Protein AF-A0A699ZHE5-F1 (afdb_monomer_lite)

InterPro domains:
  IPR036291 NAD(P)-binding domain superfamily [SSF51735] (18-129)
  IPR050425 NAD(P)-dependent dehydratase-like [PTHR10366] (6-128)

Structure (mmCIF, N/CA/C/O backbone):
data_AF-A0A699ZHE5-F1
#
_entry.id   AF-A0A699ZHE5-F1
#
loop_
_atom_site.group_PDB
_atom_site.id
_atom_site.type_symbol
_atom_site.label_atom_id
_atom_site.label_alt_id
_atom_site.label_comp_id
_atom_site.label_asym_id
_atom_site.label_entity_id
_atom_site.label_seq_id
_atom_site.pdbx_PDB_ins_code
_atom_site.Cartn_x
_atom_site.Cartn_y
_atom_site.Cartn_z
_atom_site.occupancy
_atom_site.B_iso_or_equiv
_atom_site.auth_seq_id
_atom_site.auth_comp_id
_atom_site.auth_asym_id
_atom_site.auth_atom_id
_atom_site.pdbx_PDB_model_num
ATOM 1 N N . MET A 1 1 ? 11.593 -12.501 20.282 1.00 39.97 1 MET A N 1
ATOM 2 C CA . MET A 1 1 ? 11.289 -11.068 20.131 1.00 39.97 1 MET A CA 1
ATOM 3 C C . MET A 1 1 ? 10.485 -11.019 18.861 1.00 39.97 1 MET A C 1
ATOM 5 O O . MET A 1 1 ? 11.054 -11.280 17.810 1.00 39.97 1 MET A O 1
ATOM 9 N N . ASP A 1 2 ? 9.167 -10.951 19.007 1.00 45.78 2 ASP A N 1
ATOM 10 C CA . ASP A 1 2 ? 8.223 -11.074 17.900 1.00 45.78 2 ASP A CA 1
ATOM 11 C C . ASP A 1 2 ? 8.358 -9.824 17.029 1.00 45.78 2 ASP A C 1
ATOM 13 O O . ASP A 1 2 ? 7.805 -8.773 17.340 1.00 45.78 2 ASP A O 1
ATOM 17 N N . ASP A 1 3 ? 9.216 -9.920 16.016 1.00 59.53 3 ASP A N 1
ATOM 18 C CA . ASP A 1 3 ? 9.407 -8.888 15.006 1.00 59.53 3 ASP A CA 1
ATOM 19 C C . ASP A 1 3 ? 8.138 -8.859 14.152 1.00 59.53 3 ASP A C 1
ATOM 21 O O . ASP A 1 3 ? 7.887 -9.777 13.368 1.00 59.53 3 ASP A O 1
ATOM 25 N N . GLN A 1 4 ? 7.269 -7.882 14.417 1.00 66.69 4 GLN A N 1
ATOM 26 C CA . GLN A 1 4 ? 6.031 -7.681 13.678 1.00 66.69 4 GLN A CA 1
ATOM 27 C C . GLN A 1 4 ? 6.286 -6.578 12.642 1.00 66.69 4 GLN A C 1
ATOM 29 O O . GLN A 1 4 ? 6.116 -5.401 12.969 1.00 66.69 4 GLN A O 1
ATOM 34 N N . PRO A 1 5 ? 6.691 -6.925 11.406 1.00 76.75 5 PRO A N 1
ATOM 35 C CA . PRO A 1 5 ? 7.115 -5.950 10.400 1.00 76.75 5 PRO A CA 1
ATOM 36 C C . PRO A 1 5 ? 6.000 -4.969 10.003 1.00 76.75 5 PRO A C 1
ATOM 38 O O . PRO A 1 5 ? 6.258 -3.895 9.471 1.00 76.75 5 PRO A O 1
ATOM 41 N N . GLU A 1 6 ? 4.736 -5.291 10.283 1.00 83.62 6 GLU A N 1
ATOM 42 C CA . GLU A 1 6 ? 3.591 -4.395 10.107 1.00 83.62 6 GLU A CA 1
ATOM 43 C C . GLU A 1 6 ? 3.618 -3.176 11.050 1.00 83.62 6 GLU A C 1
ATOM 45 O O . GLU A 1 6 ? 2.921 -2.183 10.802 1.00 83.62 6 GLU A O 1
ATOM 50 N N . ALA A 1 7 ? 4.397 -3.232 12.135 1.00 86.75 7 ALA A N 1
ATOM 51 C CA . ALA A 1 7 ? 4.594 -2.118 13.057 1.00 86.75 7 ALA A CA 1
ATOM 52 C C . ALA A 1 7 ? 5.598 -1.078 12.528 1.00 86.75 7 ALA A C 1
ATOM 54 O O . ALA A 1 7 ? 5.562 0.073 12.970 1.00 86.75 7 ALA A O 1
ATOM 55 N N . ASP A 1 8 ? 6.439 -1.445 11.557 1.00 90.25 8 ASP A N 1
ATOM 56 C CA . ASP A 1 8 ? 7.505 -0.581 11.059 1.00 90.25 8 ASP A CA 1
ATOM 5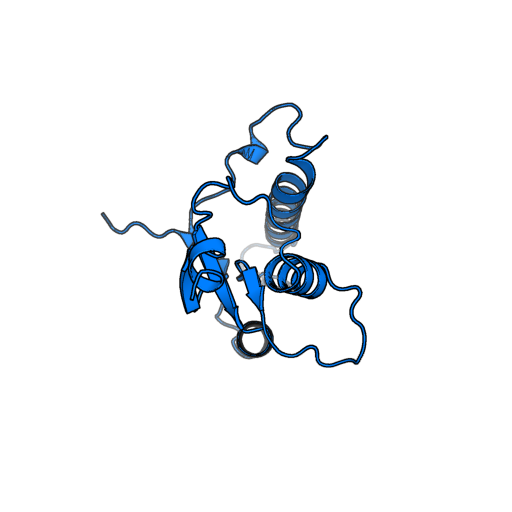7 C C . ASP A 1 8 ? 6.964 0.556 10.188 1.00 90.25 8 ASP A C 1
ATOM 59 O O . ASP A 1 8 ? 6.153 0.371 9.270 1.00 90.25 8 ASP A O 1
ATOM 63 N N . TRP A 1 9 ? 7.436 1.770 10.463 1.00 90.38 9 TRP A N 1
ATOM 64 C CA . TRP A 1 9 ? 7.129 2.960 9.676 1.00 90.38 9 TRP A CA 1
ATOM 65 C C . TRP A 1 9 ? 8.321 3.384 8.833 1.00 90.38 9 TRP A C 1
ATOM 67 O O . TRP A 1 9 ? 9.480 3.158 9.177 1.00 90.38 9 TRP A O 1
ATOM 77 N N . ASN A 1 10 ? 8.026 4.014 7.698 1.00 88.38 10 ASN A N 1
ATOM 78 C CA . ASN A 1 10 ? 9.065 4.470 6.794 1.00 88.38 10 ASN A CA 1
ATOM 79 C C . ASN A 1 10 ? 9.865 5.612 7.441 1.00 88.38 10 ASN A C 1
ATOM 81 O O . ASN A 1 10 ? 9.340 6.708 7.625 1.00 88.38 10 ASN A O 1
ATOM 85 N N . VAL A 1 11 ? 11.150 5.365 7.709 1.00 89.50 11 VAL A N 1
ATOM 86 C CA . VAL A 1 11 ? 12.089 6.328 8.315 1.00 89.50 11 VAL A CA 1
ATOM 87 C C . VAL A 1 11 ? 12.229 7.632 7.526 1.00 89.50 11 VAL A C 1
ATOM 89 O O . VAL A 1 11 ? 12.699 8.631 8.060 1.00 89.50 11 VAL A O 1
ATOM 92 N N . LEU A 1 12 ? 11.816 7.647 6.252 1.00 87.38 12 LEU A N 1
ATOM 93 C CA . LEU A 1 12 ? 11.792 8.857 5.432 1.00 87.38 12 LEU A CA 1
ATOM 94 C C . LEU A 1 12 ? 10.858 9.938 5.979 1.00 87.38 12 LEU A C 1
ATOM 96 O O . LEU A 1 12 ? 11.057 11.102 5.645 1.00 87.38 12 LEU A O 1
ATOM 100 N N . LEU A 1 13 ? 9.869 9.585 6.806 1.00 86.62 13 LEU A N 1
ATOM 101 C CA . LEU A 1 13 ? 8.988 10.565 7.448 1.00 86.62 13 LEU A CA 1
ATOM 102 C C . LEU A 1 13 ? 9.767 11.585 8.293 1.00 86.62 13 LEU A C 1
ATOM 104 O O . LEU A 1 13 ? 9.384 12.752 8.329 1.00 86.62 13 LEU A O 1
ATOM 108 N N . ASP A 1 14 ? 10.890 11.164 8.878 1.00 88.81 14 ASP A N 1
ATOM 109 C CA . ASP A 1 14 ? 11.748 12.002 9.720 1.00 88.81 14 ASP A CA 1
ATOM 110 C C . ASP A 1 14 ? 12.888 12.678 8.935 1.00 88.81 14 ASP A C 1
ATOM 112 O O . ASP A 1 14 ? 13.663 13.456 9.493 1.00 88.81 14 ASP A O 1
A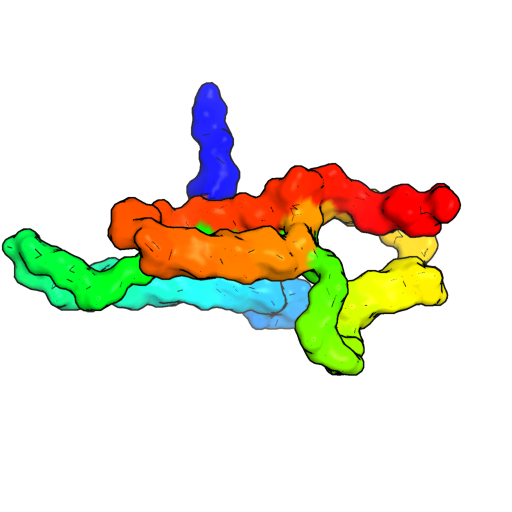TOM 116 N N . GLN A 1 15 ? 13.026 12.383 7.636 1.00 86.25 15 GLN 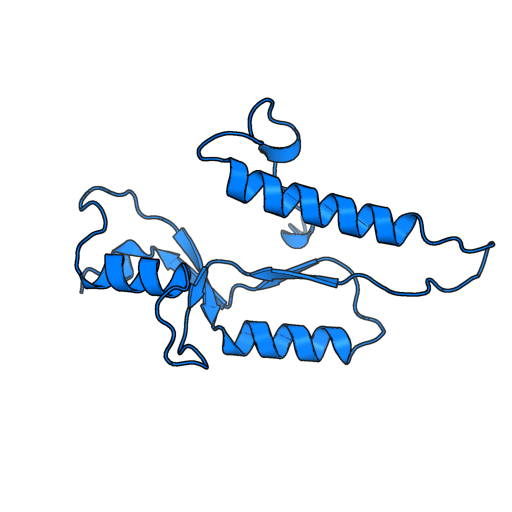A N 1
ATOM 117 C CA . GLN A 1 15 ? 14.144 12.855 6.820 1.00 86.25 15 GLN A CA 1
ATOM 118 C C . GLN A 1 15 ? 13.813 14.186 6.123 1.00 86.25 15 GLN A C 1
ATOM 120 O O . GLN A 1 15 ? 12.925 14.235 5.261 1.00 86.25 15 GLN A O 1
ATOM 125 N N . PRO A 1 16 ? 14.544 15.278 6.416 1.00 83.31 16 PRO A N 1
ATOM 126 C CA . PRO A 1 16 ? 14.328 16.554 5.748 1.00 83.31 16 PRO A CA 1
ATOM 127 C C . PRO A 1 16 ? 14.646 16.444 4.251 1.00 83.31 16 PRO A C 1
ATOM 129 O O . PRO A 1 16 ? 15.671 15.896 3.853 1.00 83.31 16 PRO A O 1
ATOM 132 N N . GLY A 1 17 ? 13.752 16.970 3.412 1.00 85.44 17 GLY A N 1
ATOM 133 C CA . GLY A 1 17 ? 13.885 16.924 1.951 1.00 85.44 17 GLY A CA 1
ATOM 134 C C . GLY A 1 17 ? 13.416 15.619 1.296 1.00 85.44 17 GLY A C 1
ATOM 135 O O . GLY A 1 17 ? 13.378 15.554 0.073 1.00 85.44 17 GLY A O 1
ATOM 136 N N . ALA A 1 18 ? 12.984 14.605 2.060 1.00 84.69 18 ALA A N 1
ATOM 137 C CA . ALA A 1 18 ? 12.464 13.354 1.492 1.00 84.69 18 ALA A CA 1
ATOM 138 C C . ALA A 1 18 ? 11.157 13.531 0.697 1.00 84.69 18 ALA A C 1
ATOM 140 O O . ALA A 1 18 ? 10.827 12.689 -0.138 1.00 84.69 18 ALA A O 1
ATOM 141 N N . ALA A 1 19 ? 10.434 14.630 0.930 1.00 82.69 19 ALA A N 1
ATOM 142 C CA . ALA A 1 19 ? 9.250 15.019 0.167 1.00 82.69 19 ALA A CA 1
ATOM 143 C C . ALA A 1 19 ? 9.568 15.465 -1.273 1.00 82.69 19 ALA A C 1
ATOM 145 O O . ALA A 1 19 ? 8.661 15.541 -2.102 1.00 82.69 19 ALA A O 1
ATOM 146 N N . GLU A 1 20 ? 10.836 15.742 -1.584 1.00 86.00 20 GLU A N 1
ATOM 147 C CA . GLU A 1 20 ? 11.289 16.222 -2.886 1.00 86.00 20 GLU A CA 1
ATOM 148 C C . GLU A 1 20 ? 12.267 15.225 -3.534 1.00 86.00 20 GLU A C 1
ATOM 150 O O . GLU A 1 20 ? 12.958 14.444 -2.877 1.00 86.00 20 GLU A O 1
ATOM 155 N N . GLY A 1 21 ? 12.322 15.222 -4.868 1.00 85.00 21 GLY A N 1
ATOM 156 C CA . GLY A 1 21 ? 13.278 14.407 -5.620 1.00 85.00 21 GLY A CA 1
ATOM 157 C C . GLY A 1 21 ? 12.973 12.895 -5.629 1.00 85.00 21 GLY A C 1
ATOM 158 O O . GLY A 1 21 ? 11.809 12.490 -5.628 1.00 85.00 21 GLY A O 1
ATOM 159 N N . PRO A 1 22 ? 13.999 12.024 -5.700 1.00 83.00 22 PRO A N 1
ATOM 160 C CA . PRO A 1 22 ? 13.825 10.597 -6.001 1.00 83.00 22 PRO A CA 1
ATOM 161 C C . PRO A 1 22 ? 13.148 9.790 -4.881 1.00 83.00 22 PRO A C 1
ATOM 163 O O . PRO A 1 22 ? 12.681 8.678 -5.125 1.00 83.00 22 PRO A O 1
ATOM 166 N N . LEU A 1 23 ? 13.081 10.333 -3.661 1.00 87.69 23 LEU A N 1
ATOM 167 C CA . LEU A 1 23 ? 12.454 9.689 -2.501 1.00 87.69 23 LEU A CA 1
ATOM 168 C C . LEU A 1 23 ? 10.992 10.114 -2.295 1.00 87.69 23 LEU A C 1
ATOM 170 O O . LEU A 1 23 ? 10.272 9.458 -1.538 1.00 87.69 23 LEU A O 1
ATOM 174 N N . ALA A 1 24 ? 10.535 11.141 -3.023 1.00 90.44 24 ALA A N 1
ATOM 175 C CA . ALA A 1 24 ? 9.219 11.755 -2.861 1.00 90.44 24 ALA A CA 1
ATOM 176 C C . ALA A 1 24 ? 8.071 10.746 -2.971 1.00 90.44 24 ALA A C 1
ATOM 178 O O . ALA A 1 24 ? 7.095 10.831 -2.229 1.00 90.44 24 ALA A O 1
ATOM 179 N N . TYR A 1 25 ? 8.197 9.748 -3.852 1.00 89.38 25 TYR A N 1
ATOM 180 C CA . TYR A 1 25 ? 7.197 8.689 -3.974 1.00 89.38 25 TYR A CA 1
ATOM 181 C C . TYR A 1 25 ? 7.023 7.924 -2.654 1.00 89.38 25 TYR A C 1
ATOM 183 O O . TYR A 1 25 ? 5.914 7.855 -2.124 1.00 89.38 25 TYR A O 1
ATOM 191 N N . TRP A 1 26 ? 8.113 7.399 -2.091 1.00 89.56 26 TRP A N 1
ATOM 192 C CA . TRP A 1 26 ? 8.091 6.608 -0.859 1.00 89.56 26 TRP A CA 1
ATOM 193 C C . TRP A 1 26 ? 7.626 7.433 0.341 1.00 89.56 26 TRP A C 1
ATOM 195 O O . TRP A 1 26 ? 6.806 6.958 1.127 1.00 89.56 26 TRP A O 1
ATOM 205 N N . TYR A 1 27 ? 8.094 8.682 0.432 1.00 91.88 27 TYR A N 1
ATOM 206 C CA . TYR A 1 27 ? 7.645 9.633 1.444 1.00 91.88 27 TYR A CA 1
ATOM 207 C C . TYR A 1 27 ? 6.139 9.891 1.335 1.00 91.88 27 TYR A C 1
ATOM 209 O O . TYR A 1 27 ? 5.417 9.751 2.318 1.00 91.88 27 TYR A O 1
ATOM 217 N N . SER A 1 28 ? 5.641 10.193 0.129 1.00 92.88 28 SER A N 1
ATOM 218 C CA . SER A 1 28 ? 4.226 10.517 -0.090 1.00 92.88 28 SER A CA 1
ATOM 219 C C . SER A 1 28 ? 3.290 9.385 0.334 1.00 92.88 28 SER A C 1
ATOM 221 O O . SER A 1 28 ? 2.226 9.645 0.892 1.00 92.88 28 SER A O 1
ATOM 223 N N . LYS A 1 29 ? 3.689 8.123 0.117 1.00 93.81 29 LYS A N 1
ATOM 224 C CA . LYS A 1 29 ? 2.903 6.951 0.520 1.00 93.81 29 LYS A CA 1
ATOM 225 C C . LYS A 1 29 ? 2.847 6.799 2.037 1.00 93.81 29 LYS A C 1
ATOM 227 O O . LYS A 1 29 ? 1.762 6.576 2.566 1.00 93.81 29 LYS A O 1
ATOM 232 N N . ALA A 1 30 ? 3.976 6.977 2.721 1.00 93.75 30 ALA A N 1
ATOM 233 C CA . ALA A 1 30 ? 4.027 6.924 4.179 1.00 93.75 30 ALA A CA 1
ATOM 234 C C . ALA A 1 30 ? 3.242 8.081 4.822 1.00 93.75 30 ALA A C 1
ATOM 236 O O . ALA A 1 30 ? 2.448 7.863 5.735 1.00 93.75 30 ALA A O 1
ATOM 237 N N . ALA A 1 31 ? 3.397 9.300 4.298 1.00 94.00 31 ALA A N 1
ATOM 238 C CA . ALA A 1 31 ? 2.715 10.485 4.811 1.00 94.00 31 ALA A CA 1
ATOM 239 C C . ALA A 1 31 ? 1.190 10.399 4.618 1.00 94.00 31 ALA A C 1
ATOM 241 O O . ALA A 1 31 ? 0.426 10.749 5.518 1.00 94.00 31 ALA A O 1
ATOM 242 N N . ALA A 1 32 ? 0.732 9.884 3.471 1.00 94.56 32 ALA A N 1
ATOM 243 C CA . ALA A 1 32 ? -0.690 9.662 3.217 1.00 94.56 32 ALA A CA 1
ATOM 244 C C . ALA A 1 32 ? -1.301 8.629 4.181 1.00 94.56 32 ALA A C 1
ATOM 246 O O . ALA A 1 32 ? -2.425 8.820 4.645 1.00 94.56 32 ALA A O 1
ATOM 247 N N . GLU A 1 33 ? -0.566 7.561 4.507 1.00 94.75 33 GLU A N 1
ATOM 248 C CA . GLU A 1 33 ? -1.004 6.571 5.495 1.00 94.75 33 GLU A CA 1
ATOM 249 C C . GLU A 1 33 ? -1.125 7.194 6.894 1.00 94.75 33 GLU A C 1
ATOM 251 O O . GLU A 1 33 ? -2.160 7.047 7.545 1.00 94.75 33 GLU A O 1
ATOM 256 N N . GLN A 1 34 ? -0.115 7.949 7.334 1.00 93.19 34 GLN A N 1
ATOM 257 C CA . GLN A 1 34 ? -0.136 8.634 8.629 1.00 93.19 34 GLN A CA 1
ATOM 258 C C . GLN A 1 34 ? -1.315 9.614 8.735 1.00 93.19 34 GLN A C 1
ATOM 260 O O . GLN A 1 34 ? -2.016 9.638 9.747 1.00 93.19 34 GLN A O 1
ATOM 265 N N . ALA A 1 35 ? -1.585 10.372 7.668 1.00 94.00 35 ALA A N 1
ATOM 266 C CA . ALA A 1 35 ? -2.726 11.281 7.607 1.00 94.00 35 ALA A CA 1
ATOM 267 C C . ALA A 1 35 ? -4.075 10.541 7.686 1.00 94.00 35 ALA A C 1
ATOM 269 O O . ALA A 1 35 ? -5.004 11.023 8.335 1.00 94.00 35 ALA A O 1
ATOM 270 N N . ALA A 1 36 ? -4.195 9.363 7.064 1.00 92.50 36 ALA A N 1
ATOM 271 C CA . ALA A 1 36 ? -5.401 8.541 7.150 1.00 92.50 36 ALA A CA 1
ATOM 272 C C . ALA A 1 36 ? -5.627 7.996 8.571 1.00 92.50 36 ALA A C 1
ATOM 274 O O . ALA A 1 36 ? -6.756 8.036 9.065 1.00 92.50 36 ALA A O 1
ATOM 275 N N . VAL A 1 37 ? -4.563 7.538 9.243 1.00 91.19 37 VAL A N 1
ATOM 276 C CA . VAL A 1 37 ? -4.612 7.080 10.645 1.00 91.19 37 VAL A CA 1
ATOM 277 C C . VAL A 1 37 ? -5.039 8.221 11.569 1.00 91.19 37 VAL A C 1
ATOM 279 O O . VAL A 1 37 ? -5.923 8.051 12.407 1.00 91.19 37 VAL A O 1
ATOM 282 N N . GLU A 1 38 ? -4.476 9.414 11.378 1.00 91.75 38 GLU A N 1
ATOM 283 C CA . GLU A 1 38 ? -4.841 10.593 12.164 1.00 91.75 38 GLU A CA 1
ATOM 284 C C . GLU A 1 38 ? -6.294 11.036 11.907 1.00 91.75 38 GLU A C 1
ATOM 286 O O . GLU A 1 38 ? -7.016 11.438 12.823 1.00 91.75 38 GLU A O 1
ATOM 291 N N . ALA A 1 39 ? -6.763 10.934 10.661 1.00 90.69 39 ALA A N 1
ATOM 292 C CA . ALA A 1 39 ? -8.159 11.187 10.328 1.00 90.69 39 ALA A CA 1
ATOM 293 C C . ALA A 1 39 ? -9.101 10.178 11.005 1.00 90.69 39 ALA A C 1
ATOM 295 O O . ALA A 1 39 ? -10.198 10.560 11.416 1.00 90.69 39 ALA A O 1
ATOM 296 N N . GLU A 1 40 ? -8.680 8.916 11.160 1.00 89.12 40 GLU A N 1
ATOM 297 C CA . GLU A 1 40 ? -9.461 7.905 11.874 1.00 89.12 40 GLU A CA 1
ATOM 298 C C . GLU A 1 40 ? -9.552 8.247 13.366 1.00 89.12 40 GLU A C 1
ATOM 300 O O . GLU A 1 40 ? -10.645 8.190 13.932 1.00 89.12 40 GLU A O 1
ATOM 305 N N . SER A 1 41 ? -8.435 8.648 13.987 1.00 87.00 41 SER A N 1
ATOM 306 C CA . SER A 1 41 ? -8.367 8.965 15.421 1.00 87.00 41 SER A CA 1
ATOM 307 C C . SER A 1 41 ? -9.101 10.249 15.801 1.00 87.00 41 SER A C 1
ATOM 309 O O . SER A 1 41 ? -9.564 10.382 16.929 1.00 87.00 41 SER A O 1
ATOM 311 N N . ARG A 1 42 ? -9.217 11.201 14.868 1.00 87.88 42 ARG A N 1
ATOM 312 C CA . ARG A 1 42 ? -9.973 12.454 15.045 1.00 87.88 42 ARG A CA 1
ATOM 313 C C . ARG A 1 42 ? -11.485 12.284 14.892 1.00 87.88 42 ARG A C 1
ATOM 315 O O . ARG A 1 42 ? -12.212 13.271 14.987 1.00 87.88 42 ARG A O 1
ATOM 322 N N . GLN A 1 43 ? -11.978 11.077 14.612 1.00 84.19 43 GLN A N 1
ATOM 323 C CA . GLN A 1 43 ? -13.416 10.846 14.562 1.00 84.19 43 GLN A CA 1
ATOM 324 C C . GLN A 1 43 ? -14.027 11.103 15.943 1.00 84.19 43 GLN A C 1
ATOM 326 O O . GLN A 1 43 ? -13.771 10.364 16.890 1.00 84.19 43 GLN A O 1
ATOM 331 N N . ASP A 1 44 ? -14.842 12.156 16.029 1.00 67.56 44 ASP A N 1
ATOM 332 C CA . ASP A 1 44 ? -15.549 12.549 17.244 1.00 67.56 44 ASP A CA 1
ATOM 333 C C . ASP A 1 44 ? -16.396 11.391 17.771 1.00 67.56 44 ASP A C 1
ATOM 335 O O . ASP A 1 44 ? -17.332 10.911 17.122 1.00 67.56 44 ASP A O 1
ATOM 339 N N . GLY A 1 45 ? -16.054 10.949 18.972 1.00 61.16 45 GLY A N 1
ATOM 340 C CA . GLY A 1 45 ? -16.795 9.949 19.702 1.00 61.16 45 GLY A CA 1
ATOM 341 C C . GLY A 1 45 ? -16.770 10.312 21.170 1.00 61.16 45 GLY A C 1
ATOM 342 O O . GLY A 1 45 ? -15.744 10.170 21.830 1.00 61.16 45 GLY A O 1
ATOM 343 N N . SER A 1 46 ? -17.906 10.765 21.700 1.00 60.28 46 SER A N 1
ATOM 344 C CA . SER A 1 46 ? -18.121 10.785 23.147 1.00 60.28 46 SER A CA 1
ATOM 345 C C . SER A 1 46 ? -17.710 9.430 23.748 1.00 60.28 46 SER A C 1
ATOM 347 O O . SER A 1 46 ? -17.818 8.416 23.051 1.00 60.28 46 SER A O 1
ATOM 349 N N . PRO A 1 47 ? -17.256 9.367 25.012 1.00 57.41 47 PRO A N 1
ATOM 350 C CA . PRO A 1 47 ? -16.796 8.118 25.617 1.00 57.41 47 PRO A CA 1
ATOM 351 C C . PRO A 1 47 ? -17.804 6.977 25.388 1.00 57.41 47 PRO A C 1
ATOM 353 O O . PRO A 1 47 ? -18.942 7.052 25.844 1.00 57.41 47 PRO A O 1
ATOM 356 N N . GLY A 1 48 ? -17.405 5.947 24.630 1.00 64.06 48 GLY A N 1
ATOM 357 C CA . GLY A 1 48 ? -18.255 4.801 24.266 1.00 64.06 48 GLY A CA 1
ATOM 358 C C . GLY A 1 48 ? -18.893 4.830 22.865 1.00 64.06 48 GLY A C 1
ATOM 359 O O . GLY A 1 48 ? -19.505 3.838 22.465 1.00 64.06 48 GLY A O 1
ATOM 360 N N . ALA A 1 49 ? -18.740 5.904 22.088 1.00 66.56 49 ALA A N 1
ATOM 361 C CA . ALA A 1 49 ? -19.221 5.968 20.709 1.00 66.56 49 ALA A CA 1
ATOM 362 C C . ALA A 1 49 ? -18.335 5.144 19.753 1.00 66.56 49 ALA A C 1
ATOM 364 O O . ALA A 1 49 ? -17.108 5.129 19.857 1.00 66.56 49 ALA A O 1
ATOM 365 N N . A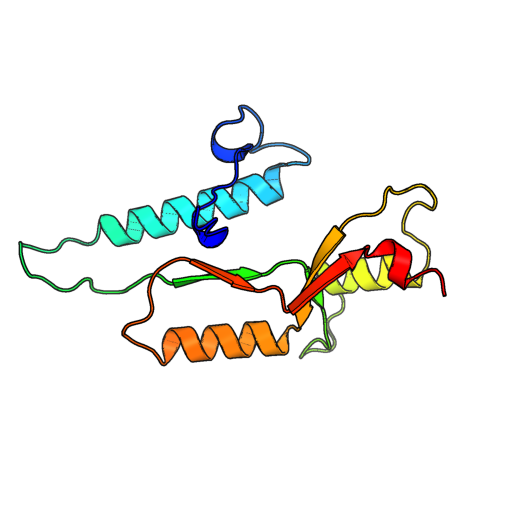RG A 1 50 ? -18.962 4.446 18.796 1.00 69.62 50 ARG A N 1
ATOM 366 C CA . ARG A 1 50 ? -18.247 3.726 17.728 1.00 69.62 50 ARG A CA 1
ATOM 367 C C . ARG A 1 50 ? -17.818 4.713 16.632 1.00 69.62 50 ARG A C 1
ATOM 369 O O . ARG A 1 50 ? -18.625 5.572 16.279 1.00 69.62 50 ARG A O 1
ATOM 376 N N . PRO A 1 51 ? -16.612 4.569 16.050 1.00 78.50 51 PRO A N 1
ATOM 377 C CA . PRO A 1 51 ? -16.185 5.422 14.945 1.00 78.50 51 PRO A CA 1
ATOM 378 C C . PRO A 1 51 ? -17.093 5.211 13.724 1.00 78.50 51 PRO A C 1
ATOM 380 O O . PRO A 1 51 ? -17.578 4.101 13.485 1.00 78.50 51 PRO A O 1
ATOM 383 N N . ARG A 1 52 ? -17.327 6.282 12.955 1.00 85.88 52 ARG A N 1
ATOM 384 C CA . ARG A 1 52 ? -18.178 6.278 11.749 1.00 85.88 52 ARG A CA 1
ATOM 385 C C . ARG A 1 52 ? -17.631 5.354 10.667 1.00 85.88 52 ARG A C 1
ATOM 387 O O . ARG A 1 52 ? -18.399 4.742 9.932 1.00 85.88 52 ARG A O 1
ATOM 394 N N . TRP A 1 53 ? -16.313 5.283 10.558 1.00 88.19 53 TRP A N 1
ATOM 395 C CA . TRP A 1 53 ? -15.594 4.401 9.653 1.00 88.19 53 TRP A CA 1
ATOM 396 C C . TRP A 1 53 ? -14.338 3.874 10.344 1.00 88.19 53 TRP A C 1
ATOM 398 O O . TRP A 1 53 ? -13.896 4.412 11.357 1.00 88.19 53 TRP A O 1
ATOM 408 N N . ARG A 1 54 ? -13.784 2.785 9.815 1.00 88.31 54 ARG A N 1
ATOM 409 C CA . ARG A 1 54 ? -12.534 2.196 10.298 1.00 88.31 54 ARG A CA 1
ATOM 410 C C . ARG A 1 54 ? -11.519 2.143 9.175 1.00 88.31 54 ARG A C 1
ATOM 412 O O . ARG A 1 54 ? -11.911 1.976 8.021 1.00 88.31 54 ARG A O 1
ATOM 419 N N . LEU A 1 55 ? -10.248 2.254 9.528 1.00 91.69 55 LEU A N 1
ATOM 420 C CA . LEU A 1 55 ? -9.142 2.162 8.593 1.00 91.69 55 LEU A CA 1
ATOM 421 C C . LEU A 1 55 ? -8.521 0.762 8.616 1.00 91.69 55 LEU A C 1
ATOM 423 O O . LEU A 1 55 ? -8.259 0.183 9.673 1.00 91.69 55 LEU A O 1
ATOM 427 N N . VAL A 1 56 ? -8.257 0.241 7.421 1.00 94.88 56 VAL A N 1
ATOM 428 C CA . VAL A 1 56 ? -7.376 -0.904 7.193 1.00 94.88 56 VAL A CA 1
ATOM 429 C C . VAL A 1 56 ? -6.382 -0.487 6.118 1.00 94.88 56 VAL A C 1
ATOM 431 O O . VAL A 1 56 ? -6.790 -0.143 5.007 1.00 94.88 56 VAL A O 1
ATOM 434 N N . SER A 1 57 ? -5.092 -0.516 6.442 1.00 94.81 57 SER A N 1
ATOM 435 C CA . SER A 1 57 ? -4.021 -0.249 5.483 1.00 94.81 57 SER A CA 1
ATOM 436 C C . SER A 1 57 ? -3.560 -1.556 4.854 1.00 94.81 57 SER A C 1
ATOM 438 O O . SER A 1 57 ? -3.103 -2.463 5.549 1.00 94.81 57 SER A O 1
ATOM 440 N N . LEU A 1 58 ? -3.643 -1.643 3.530 1.00 95.19 58 LEU A N 1
ATOM 441 C CA . LEU A 1 58 ? -3.050 -2.728 2.756 1.00 95.19 58 LEU A CA 1
ATOM 442 C C . LEU A 1 58 ? -1.803 -2.186 2.062 1.00 95.19 58 LEU A C 1
ATOM 444 O O . LEU A 1 58 ? -1.898 -1.255 1.262 1.00 95.19 58 LEU A O 1
ATOM 448 N N . LEU A 1 59 ? -0.643 -2.752 2.387 1.00 93.81 59 LEU A N 1
ATOM 449 C CA . LEU A 1 59 ? 0.665 -2.288 1.935 1.00 93.81 59 LEU A CA 1
ATOM 450 C C . LEU A 1 59 ? 1.278 -3.317 0.981 1.00 93.81 59 LEU A C 1
ATOM 452 O O . LEU A 1 59 ? 2.050 -4.181 1.407 1.00 93.81 59 LEU A O 1
ATOM 456 N N . PRO A 1 60 ? 0.915 -3.281 -0.309 1.00 92.56 60 PRO A N 1
ATOM 457 C CA . PRO A 1 60 ? 1.525 -4.161 -1.285 1.00 92.56 60 PRO A CA 1
ATOM 458 C C . PRO A 1 60 ? 2.971 -3.772 -1.579 1.00 92.56 60 PRO A C 1
ATOM 460 O O . PRO A 1 60 ? 3.321 -2.592 -1.626 1.00 92.56 60 PRO A O 1
ATOM 463 N N . GLY A 1 61 ? 3.792 -4.793 -1.833 1.00 87.94 61 GLY A N 1
ATOM 464 C CA . GLY A 1 61 ? 5.094 -4.628 -2.471 1.00 87.94 61 GLY A CA 1
ATOM 465 C C . GLY A 1 61 ? 4.965 -4.341 -3.975 1.00 87.94 61 GLY A C 1
ATOM 466 O O . GLY A 1 61 ? 4.116 -3.573 -4.426 1.00 87.94 61 GLY A O 1
ATOM 467 N N . SER A 1 62 ? 5.807 -4.976 -4.787 1.00 85.31 62 SER A N 1
ATOM 468 C CA . SER A 1 62 ? 5.702 -4.917 -6.244 1.00 85.31 62 SER A CA 1
ATOM 469 C C . SER A 1 62 ? 4.508 -5.748 -6.723 1.00 85.31 62 SER A C 1
ATOM 471 O O . SER A 1 62 ? 4.482 -6.971 -6.574 1.00 85.31 62 SER A O 1
ATOM 473 N N . VAL A 1 63 ? 3.506 -5.066 -7.285 1.00 88.25 63 VAL A N 1
ATOM 474 C CA . VAL A 1 63 ? 2.261 -5.681 -7.765 1.00 88.25 63 VAL A CA 1
ATOM 475 C C . VAL A 1 63 ? 2.407 -6.086 -9.222 1.00 88.25 63 VAL A C 1
ATOM 477 O O . VAL A 1 63 ? 2.499 -5.217 -10.094 1.00 88.25 63 VAL A O 1
ATOM 480 N N . TRP A 1 64 ? 2.424 -7.388 -9.490 1.00 86.94 64 TRP A N 1
ATOM 481 C CA . TRP A 1 64 ? 2.532 -7.962 -10.834 1.00 86.94 64 TRP A CA 1
ATOM 482 C C . TRP A 1 64 ? 1.279 -8.764 -11.182 1.00 86.94 64 TRP A C 1
ATOM 484 O O . TRP A 1 64 ? 0.485 -9.110 -10.316 1.00 86.94 64 TRP A O 1
ATOM 494 N N . GLY A 1 65 ? 1.091 -9.076 -12.460 1.00 85.00 65 GLY A N 1
ATOM 495 C CA . GLY A 1 65 ? -0.017 -9.910 -12.919 1.00 85.00 65 GLY A CA 1
ATOM 496 C C . GLY A 1 65 ? -0.750 -9.311 -14.115 1.00 85.00 65 GLY A C 1
ATOM 497 O O . GLY A 1 65 ? -0.400 -8.223 -14.583 1.00 85.00 65 GLY A O 1
ATOM 498 N N . PRO A 1 66 ? -1.745 -10.035 -14.648 1.00 86.12 66 PRO A N 1
ATOM 499 C CA . PRO A 1 66 ? -2.458 -9.610 -15.840 1.00 86.12 66 PRO A CA 1
ATOM 500 C C . PRO A 1 66 ? -3.284 -8.350 -15.541 1.00 86.12 66 PRO A C 1
ATOM 502 O O . PRO A 1 66 ? -4.086 -8.357 -14.601 1.00 86.12 66 PRO A O 1
ATOM 505 N N . PRO A 1 67 ? -3.131 -7.268 -16.323 1.00 83.50 67 PRO A N 1
ATOM 506 C CA . PRO A 1 67 ? -3.992 -6.110 -16.170 1.00 83.50 67 PRO A CA 1
ATOM 507 C C . PRO A 1 67 ? -5.426 -6.482 -16.561 1.00 83.50 67 PRO A C 1
ATOM 509 O O . PRO A 1 67 ? -5.659 -7.230 -17.509 1.00 83.50 67 PRO A O 1
ATOM 512 N N . LEU A 1 68 ? -6.406 -5.925 -15.847 1.00 83.62 68 LEU A N 1
ATOM 513 C CA . LEU A 1 68 ? -7.824 -6.129 -16.167 1.00 83.62 68 LEU A CA 1
ATOM 514 C C . LEU A 1 68 ? -8.229 -5.441 -17.484 1.00 83.62 68 LEU A C 1
ATOM 516 O O . LEU A 1 68 ? -9.197 -5.834 -18.127 1.00 83.62 68 LEU A O 1
ATOM 520 N N . SER A 1 69 ? -7.496 -4.398 -17.879 1.00 81.62 69 SER A N 1
ATOM 521 C CA . SER A 1 69 ? -7.742 -3.623 -19.096 1.00 81.62 69 SER A CA 1
ATOM 522 C C . SER A 1 69 ? -6.567 -3.742 -20.065 1.00 81.62 69 SER A C 1
ATOM 524 O O . SER A 1 69 ? -5.451 -4.035 -19.649 1.00 81.62 69 SER A O 1
ATOM 526 N N . ALA A 1 70 ? -6.786 -3.421 -21.342 1.00 77.38 70 ALA A N 1
ATOM 527 C CA . ALA A 1 70 ? -5.723 -3.369 -22.352 1.00 77.38 70 ALA A CA 1
ATOM 528 C C . ALA A 1 70 ? -4.756 -2.176 -22.181 1.00 77.38 70 ALA A C 1
ATOM 530 O O . ALA A 1 70 ? -3.897 -1.941 -23.030 1.00 77.38 70 ALA A O 1
ATOM 531 N N . ARG A 1 71 ? -4.905 -1.385 -21.111 1.00 75.94 71 ARG A N 1
ATOM 532 C CA . ARG A 1 71 ? -4.016 -0.263 -20.819 1.00 75.94 71 ARG A CA 1
ATOM 533 C C . ARG A 1 71 ? -2.643 -0.772 -20.388 1.00 75.94 71 ARG A C 1
ATOM 535 O O . ARG A 1 71 ? -2.532 -1.572 -19.463 1.00 75.94 71 ARG A O 1
ATOM 542 N N . ALA A 1 72 ? -1.607 -0.248 -21.032 1.00 68.44 72 ALA A N 1
ATOM 543 C CA . ALA A 1 72 ? -0.209 -0.567 -20.744 1.00 68.44 72 ALA A CA 1
ATOM 544 C C . ALA A 1 72 ? 0.541 0.582 -20.043 1.00 68.44 72 ALA A C 1
ATOM 546 O O . ALA A 1 72 ? 1.749 0.502 -19.846 1.00 68.44 72 ALA A O 1
ATOM 547 N N . ASP A 1 73 ? -0.155 1.658 -19.666 1.00 74.94 73 ASP A N 1
ATOM 548 C CA . ASP A 1 73 ? 0.444 2.851 -19.062 1.00 74.94 73 ASP A CA 1
ATOM 549 C C . ASP A 1 73 ? 0.661 2.739 -17.544 1.00 74.94 73 ASP A C 1
ATOM 551 O O . ASP A 1 73 ? 1.219 3.653 -16.940 1.00 74.94 73 ASP A O 1
ATOM 555 N N . GLY A 1 74 ? 0.291 1.614 -16.925 1.00 76.75 74 GLY A N 1
ATOM 556 C CA . GLY A 1 74 ? 0.557 1.352 -15.511 1.00 76.75 74 GLY A CA 1
ATOM 557 C C . GLY A 1 74 ? 2.050 1.178 -15.218 1.00 76.75 74 GLY A C 1
ATOM 558 O O . GLY A 1 74 ? 2.742 0.447 -15.922 1.00 76.75 74 GLY A O 1
ATOM 559 N N . GLU A 1 75 ? 2.535 1.795 -14.140 1.00 80.31 75 GLU A N 1
ATOM 560 C CA . GLU A 1 75 ? 3.955 1.764 -13.761 1.00 80.31 75 GLU A CA 1
ATOM 561 C C . GLU A 1 75 ? 4.493 0.331 -13.610 1.00 80.31 75 GLU A C 1
ATOM 563 O O . GLU A 1 75 ? 5.534 0.012 -14.175 1.00 80.31 75 GLU A O 1
ATOM 568 N N . SER A 1 76 ? 3.755 -0.578 -12.959 1.00 76.06 76 SER A N 1
ATOM 569 C CA . SER A 1 76 ? 4.160 -1.991 -12.857 1.00 76.06 76 SER A CA 1
ATOM 570 C C . SER A 1 76 ? 4.287 -2.681 -14.222 1.00 76.06 76 SER A C 1
ATOM 572 O O . SER A 1 76 ? 5.179 -3.505 -14.419 1.00 76.06 76 SER A O 1
ATOM 574 N N . VAL A 1 77 ? 3.420 -2.335 -15.183 1.00 79.62 77 VAL A N 1
ATOM 575 C CA . VAL A 1 77 ? 3.485 -2.869 -16.554 1.00 79.62 77 VAL A CA 1
ATOM 576 C C . VAL A 1 77 ? 4.709 -2.302 -17.266 1.00 79.62 77 VAL A C 1
ATOM 578 O O . VAL A 1 77 ? 5.464 -3.058 -17.871 1.00 79.62 77 VAL A O 1
ATOM 581 N N . GLN A 1 78 ? 4.970 -0.999 -17.142 1.00 80.31 78 GLN A N 1
ATOM 582 C CA . GLN A 1 78 ? 6.170 -0.379 -17.704 1.00 80.31 78 GLN A CA 1
ATOM 583 C C . GLN A 1 78 ? 7.455 -0.960 -17.104 1.00 80.31 78 GLN A C 1
ATOM 585 O O . GLN A 1 78 ? 8.403 -1.223 -17.841 1.00 80.31 78 GLN A O 1
ATOM 590 N N . GLN A 1 79 ? 7.490 -1.205 -15.794 1.00 77.50 79 GLN A N 1
ATOM 591 C CA . GLN A 1 79 ? 8.619 -1.845 -15.116 1.00 77.50 79 GLN A CA 1
ATOM 592 C C . GLN A 1 79 ? 8.859 -3.261 -15.646 1.00 77.50 79 GLN A C 1
ATOM 594 O O . GLN A 1 79 ? 9.993 -3.603 -15.981 1.00 77.50 79 GLN A O 1
ATOM 599 N N . MET A 1 80 ? 7.798 -4.054 -15.810 1.00 77.94 80 MET A N 1
ATOM 600 C CA . MET A 1 80 ? 7.885 -5.387 -16.405 1.00 77.94 80 MET A CA 1
ATOM 601 C C . MET A 1 80 ? 8.375 -5.334 -17.861 1.00 77.94 80 MET A C 1
ATOM 603 O O . MET A 1 80 ? 9.265 -6.092 -18.239 1.00 77.94 80 MET A O 1
ATOM 607 N N . MET A 1 81 ? 7.876 -4.392 -18.665 1.00 79.50 81 MET A N 1
ATOM 608 C CA . MET A 1 81 ? 8.325 -4.204 -20.049 1.00 79.50 81 MET A CA 1
ATOM 609 C C . MET A 1 81 ? 9.792 -3.773 -20.132 1.00 79.50 81 MET A C 1
ATOM 611 O O . MET A 1 81 ? 10.523 -4.260 -20.990 1.00 79.50 81 MET A O 1
ATOM 615 N N . ARG A 1 82 ? 10.257 -2.894 -19.234 1.00 76.69 82 ARG A N 1
ATOM 616 C CA . ARG A 1 82 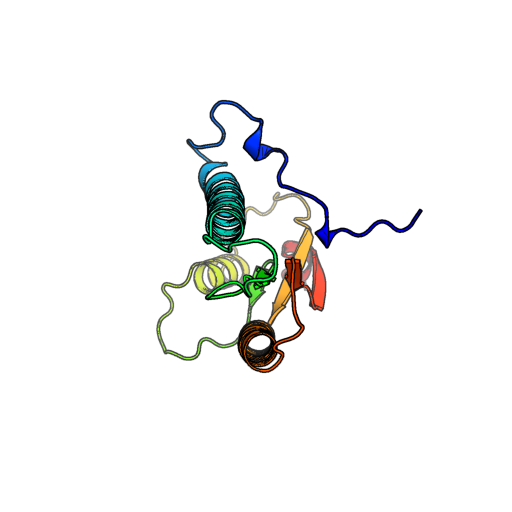? 11.675 -2.499 -19.152 1.00 76.69 82 ARG A CA 1
ATOM 617 C C . ARG A 1 82 ? 12.567 -3.674 -18.770 1.00 76.69 82 ARG A C 1
ATOM 619 O O . ARG A 1 82 ? 13.669 -3.774 -19.300 1.00 76.69 82 ARG A O 1
ATOM 626 N N . LEU A 1 83 ? 12.094 -4.560 -17.895 1.00 76.06 83 LEU A N 1
ATOM 627 C CA . LEU A 1 83 ? 12.806 -5.784 -17.538 1.00 76.06 83 LEU A CA 1
ATOM 628 C C . LEU A 1 83 ? 12.936 -6.724 -18.746 1.00 76.06 83 LEU A C 1
ATOM 630 O O . LEU A 1 83 ? 14.041 -7.149 -19.067 1.00 76.06 83 LEU A O 1
ATOM 634 N N . ILE A 1 84 ? 11.829 -6.994 -19.446 1.00 77.88 84 ILE A N 1
ATOM 635 C CA . ILE A 1 84 ? 11.789 -7.916 -20.596 1.00 77.88 84 ILE A CA 1
ATOM 636 C C . ILE A 1 84 ? 12.589 -7.373 -21.787 1.00 77.88 84 ILE A C 1
ATOM 638 O O . ILE A 1 84 ? 13.305 -8.122 -22.445 1.00 77.88 84 ILE A O 1
ATOM 642 N N . ASN A 1 85 ? 12.513 -6.067 -22.049 1.00 79.50 85 ASN A N 1
ATOM 643 C CA . ASN A 1 85 ? 13.197 -5.434 -23.179 1.00 79.50 85 ASN A CA 1
ATOM 644 C C . ASN A 1 85 ? 14.681 -5.124 -22.904 1.00 79.50 85 ASN A C 1
ATOM 646 O O . ASN A 1 85 ? 15.314 -4.442 -23.708 1.00 79.50 85 ASN A O 1
ATOM 650 N N . GLY A 1 86 ? 15.235 -5.555 -21.763 1.00 70.38 86 GLY A N 1
ATOM 651 C CA . GLY A 1 86 ? 16.630 -5.281 -21.398 1.00 70.38 86 GLY A CA 1
ATOM 652 C C . GLY A 1 86 ? 16.928 -3.802 -21.114 1.00 70.38 86 GLY A C 1
ATOM 653 O O . GLY A 1 86 ? 18.081 -3.388 -21.132 1.00 70.38 86 GLY A O 1
ATOM 654 N N . GLY A 1 87 ? 15.898 -2.993 -20.847 1.00 67.38 87 GLY A N 1
ATOM 655 C CA . GLY A 1 87 ? 16.023 -1.574 -20.497 1.00 67.38 87 GLY A CA 1
ATOM 656 C C . GLY A 1 87 ? 16.449 -1.329 -19.045 1.00 67.38 87 GLY A C 1
ATOM 657 O O . GLY A 1 87 ? 16.644 -0.180 -18.650 1.00 67.38 87 GLY A O 1
ATOM 658 N N . MET A 1 88 ? 16.577 -2.388 -18.241 1.00 65.50 88 MET A N 1
ATOM 659 C CA . MET A 1 88 ? 17.153 -2.309 -16.900 1.00 65.50 88 MET A CA 1
ATOM 660 C C . MET A 1 88 ? 18.688 -2.286 -16.988 1.00 65.50 88 MET A C 1
ATOM 662 O O . MET A 1 88 ? 19.259 -3.090 -17.726 1.00 65.50 88 MET A O 1
ATOM 666 N N . PRO A 1 89 ? 19.381 -1.407 -16.239 1.00 59.50 89 PRO A N 1
ATOM 667 C CA . PRO A 1 89 ? 20.836 -1.350 -16.271 1.00 59.50 89 PRO A CA 1
ATOM 668 C C . PRO A 1 89 ? 21.440 -2.711 -15.900 1.00 59.50 89 PRO A C 1
ATOM 670 O O . PRO A 1 89 ? 21.157 -3.244 -14.830 1.00 59.50 89 PRO A O 1
ATOM 673 N N . VAL A 1 90 ? 22.317 -3.238 -16.760 1.00 56.38 90 VAL A N 1
ATOM 674 C CA . VAL A 1 90 ? 22.986 -4.553 -16.625 1.00 56.38 90 VAL A CA 1
ATOM 675 C C . VAL A 1 90 ? 23.803 -4.684 -15.322 1.00 56.38 90 VAL A C 1
ATOM 677 O O . VAL A 1 90 ? 24.099 -5.789 -14.881 1.00 56.38 90 VAL A O 1
ATOM 680 N N . PHE A 1 91 ? 24.120 -3.561 -14.669 1.00 55.09 91 PHE A N 1
ATOM 681 C CA . PHE A 1 91 ? 24.870 -3.485 -13.407 1.00 55.09 91 PHE A CA 1
ATOM 682 C C . PHE A 1 91 ? 24.013 -3.112 -12.191 1.00 55.09 91 PHE A C 1
ATOM 684 O O . PHE A 1 91 ? 24.554 -2.748 -11.147 1.00 55.09 91 PHE A O 1
ATOM 691 N N . ALA A 1 92 ? 22.684 -3.142 -12.309 1.00 58.38 92 ALA A N 1
ATOM 692 C CA . ALA A 1 92 ? 21.836 -2.855 -11.165 1.00 58.38 92 ALA A CA 1
ATOM 693 C C . ALA A 1 92 ? 22.048 -3.934 -10.076 1.00 58.38 92 ALA A C 1
ATOM 695 O O . ALA A 1 92 ? 22.033 -5.130 -10.384 1.00 58.38 92 ALA A O 1
ATOM 696 N N . PRO A 1 93 ? 22.288 -3.536 -8.809 1.00 59.00 93 PRO A N 1
ATOM 697 C CA . PRO A 1 93 ? 22.466 -4.481 -7.710 1.00 59.00 93 PRO A CA 1
ATOM 698 C C . PRO A 1 93 ? 21.218 -5.364 -7.575 1.00 59.00 93 PRO A C 1
ATOM 700 O O . PRO A 1 93 ? 20.143 -4.950 -8.010 1.00 59.00 93 PRO A O 1
ATOM 703 N N . PRO A 1 94 ? 21.314 -6.566 -6.981 1.00 59.66 94 PRO A N 1
ATOM 704 C CA . PRO A 1 94 ? 20.164 -7.446 -6.800 1.00 59.66 94 PRO A CA 1
ATOM 705 C C . PRO A 1 94 ? 19.089 -6.752 -5.947 1.00 59.66 94 PRO A C 1
ATOM 707 O O . PRO A 1 94 ? 19.130 -6.766 -4.720 1.00 59.66 94 PRO A O 1
ATOM 710 N N . LEU A 1 95 ? 18.120 -6.121 -6.616 1.00 62.50 95 LEU A N 1
ATOM 711 C CA . LEU A 1 95 ? 16.996 -5.441 -5.985 1.00 62.50 95 LEU A CA 1
ATOM 712 C C . LEU A 1 95 ? 15.988 -6.498 -5.538 1.00 62.50 95 LEU A C 1
ATOM 714 O O . LEU A 1 95 ? 15.292 -7.097 -6.362 1.00 62.50 95 LEU A O 1
ATOM 718 N N . GLY A 1 96 ? 15.966 -6.760 -4.233 1.00 63.53 96 GLY A N 1
ATOM 719 C CA . GLY A 1 96 ? 14.953 -7.588 -3.595 1.00 63.53 96 GLY A CA 1
ATOM 720 C C . GLY A 1 96 ? 13.666 -6.792 -3.415 1.00 63.53 96 GLY A C 1
ATOM 721 O O . GLY A 1 96 ? 13.689 -5.719 -2.818 1.00 63.53 96 GLY A O 1
ATOM 722 N N . ALA A 1 97 ? 12.550 -7.315 -3.913 1.00 69.50 97 ALA A N 1
ATOM 723 C CA . ALA A 1 97 ? 11.226 -6.767 -3.649 1.00 69.50 97 ALA A CA 1
ATOM 724 C C . ALA A 1 97 ? 10.280 -7.881 -3.190 1.00 69.50 97 ALA A C 1
ATOM 726 O O . ALA A 1 97 ? 10.376 -9.024 -3.649 1.00 69.50 97 ALA A O 1
ATOM 727 N N . GLY A 1 98 ? 9.360 -7.538 -2.287 1.00 80.88 98 GLY A N 1
ATOM 728 C CA . GLY A 1 98 ? 8.186 -8.364 -2.031 1.00 80.88 98 GLY A CA 1
ATOM 729 C C . GLY A 1 98 ? 7.279 -8.320 -3.254 1.00 80.88 98 GLY A C 1
ATOM 730 O O . GLY A 1 98 ? 6.914 -7.237 -3.701 1.00 80.88 98 GLY A O 1
ATOM 731 N N . LEU A 1 99 ? 6.968 -9.473 -3.826 1.00 84.62 99 LEU A N 1
ATOM 732 C CA . LEU A 1 99 ? 6.128 -9.632 -5.001 1.00 84.62 99 LEU A CA 1
ATOM 733 C C . LEU A 1 99 ? 4.728 -10.058 -4.576 1.00 84.62 99 LEU A C 1
ATOM 735 O O . LEU A 1 99 ? 4.578 -10.977 -3.768 1.00 84.62 99 LEU A O 1
ATOM 739 N N . VAL A 1 100 ? 3.706 -9.445 -5.161 1.00 90.69 100 VAL A N 1
ATOM 740 C CA . VAL A 1 100 ? 2.307 -9.824 -4.950 1.00 90.69 100 VAL A CA 1
ATOM 741 C C . VAL A 1 100 ? 1.542 -9.796 -6.270 1.00 90.69 100 VAL A C 1
ATOM 743 O O . VAL A 1 100 ? 1.796 -8.944 -7.123 1.00 90.69 100 VAL A O 1
ATOM 746 N N . ASP A 1 101 ? 0.619 -10.739 -6.460 1.00 90.94 101 ASP A N 1
ATOM 747 C CA . ASP A 1 101 ? -0.254 -10.745 -7.632 1.00 90.94 101 ASP A CA 1
ATOM 748 C C . ASP A 1 101 ? -1.366 -9.693 -7.480 1.00 90.94 101 ASP A C 1
ATOM 750 O O . ASP A 1 101 ? -1.963 -9.543 -6.413 1.00 90.94 101 ASP A O 1
ATOM 754 N N . VAL A 1 102 ? -1.691 -8.975 -8.555 1.00 91.25 102 VAL A N 1
ATOM 755 C CA . VAL A 1 102 ? -2.769 -7.972 -8.581 1.00 91.25 102 VAL A CA 1
ATOM 756 C C . VAL A 1 102 ? -4.125 -8.546 -8.155 1.00 91.25 102 VAL A C 1
ATOM 758 O O . VAL A 1 102 ? -4.931 -7.842 -7.544 1.00 91.25 102 VAL A O 1
ATOM 761 N N . ARG A 1 103 ? -4.380 -9.829 -8.430 1.00 92.75 103 ARG A N 1
ATOM 762 C CA . ARG A 1 103 ? -5.611 -10.523 -8.031 1.00 92.75 103 ARG A CA 1
ATOM 763 C C . ARG A 1 103 ? -5.659 -10.755 -6.526 1.00 92.75 103 ARG A C 1
ATOM 765 O O . ARG A 1 103 ? -6.726 -10.597 -5.938 1.00 92.75 103 ARG A O 1
ATOM 772 N N . ASP A 1 104 ? -4.520 -11.049 -5.906 1.00 93.62 104 ASP A N 1
ATOM 773 C CA . ASP A 1 104 ? -4.426 -11.218 -4.454 1.00 93.62 104 ASP A CA 1
ATOM 774 C C . ASP A 1 104 ? -4.608 -9.876 -3.741 1.00 93.62 104 ASP A C 1
ATOM 776 O O . ASP A 1 104 ? -5.316 -9.802 -2.740 1.00 93.62 104 ASP A O 1
ATOM 780 N N . VAL A 1 105 ? -4.058 -8.790 -4.299 1.00 94.06 105 VAL A N 1
ATOM 781 C CA . VAL A 1 105 ? -4.316 -7.428 -3.801 1.00 94.06 105 VAL A CA 1
ATOM 782 C C . VAL A 1 105 ? -5.810 -7.101 -3.873 1.00 94.06 105 VAL A C 1
ATOM 784 O O . VAL A 1 105 ? -6.388 -6.630 -2.893 1.00 94.06 105 VAL A O 1
ATOM 787 N N . ALA A 1 106 ? -6.467 -7.392 -5.000 1.00 94.00 106 ALA A N 1
ATOM 788 C CA . ALA A 1 106 ? -7.905 -7.174 -5.146 1.00 94.00 106 ALA A CA 1
ATOM 789 C C . ALA A 1 106 ? -8.724 -8.011 -4.145 1.00 94.00 106 ALA A C 1
ATOM 791 O O . ALA A 1 106 ? -9.627 -7.484 -3.491 1.00 94.00 106 ALA A O 1
ATOM 792 N N . ALA A 1 107 ? -8.378 -9.289 -3.972 1.00 94.56 107 ALA A N 1
ATOM 793 C CA . ALA A 1 107 ? -9.016 -10.160 -2.992 1.00 94.56 107 ALA A CA 1
ATOM 794 C C . ALA A 1 107 ? -8.824 -9.642 -1.557 1.00 94.56 107 ALA A C 1
ATOM 796 O O . ALA A 1 107 ? -9.784 -9.618 -0.787 1.00 94.56 107 ALA A O 1
ATOM 797 N N . ALA A 1 108 ? -7.626 -9.159 -1.212 1.00 94.69 108 ALA A N 1
ATOM 798 C CA . ALA A 1 108 ? -7.336 -8.569 0.092 1.00 94.69 108 ALA A CA 1
ATOM 799 C C . ALA A 1 108 ? -8.209 -7.334 0.371 1.00 94.69 108 ALA A C 1
ATOM 801 O O . ALA A 1 108 ? -8.760 -7.214 1.465 1.00 94.69 108 ALA A O 1
ATOM 802 N N . HIS A 1 109 ? -8.424 -6.463 -0.622 1.00 94.94 109 HIS A N 1
ATOM 803 C CA . HIS A 1 109 ? -9.360 -5.340 -0.495 1.00 94.94 109 HIS A CA 1
ATOM 804 C C . HIS A 1 109 ? -10.801 -5.807 -0.232 1.00 94.94 109 HIS A C 1
ATOM 806 O O . HIS A 1 109 ? -11.465 -5.275 0.660 1.00 94.94 109 HIS A O 1
ATOM 812 N N . CYS A 1 110 ? -11.289 -6.814 -0.965 1.00 95.06 110 CYS A N 1
ATOM 813 C CA . CYS A 1 110 ? -12.625 -7.374 -0.738 1.00 95.06 110 CYS A CA 1
ATOM 814 C C . CYS A 1 110 ? -12.764 -7.986 0.664 1.00 95.06 110 CYS A C 1
ATOM 816 O O . CYS A 1 110 ? -13.769 -7.760 1.337 1.00 95.06 110 CYS A O 1
ATOM 818 N N . LEU A 1 111 ? -11.749 -8.721 1.126 1.00 94.38 111 LEU A N 1
ATOM 819 C CA . LEU A 1 111 ? -11.727 -9.322 2.459 1.00 94.38 111 LEU A CA 1
ATOM 820 C C . LEU A 1 111 ? -11.696 -8.263 3.566 1.00 94.38 111 LEU A C 1
ATOM 822 O O . LEU A 1 111 ? -12.430 -8.395 4.544 1.00 94.38 111 LEU A O 1
ATOM 826 N N . ALA A 1 112 ? -10.915 -7.195 3.392 1.00 93.56 112 ALA A N 1
ATOM 827 C CA . ALA A 1 112 ? -10.851 -6.093 4.348 1.00 93.56 112 ALA A CA 1
ATOM 828 C C . ALA A 1 112 ? -12.211 -5.399 4.526 1.00 93.56 112 ALA A C 1
ATOM 830 O O . ALA A 1 112 ? -12.591 -5.059 5.644 1.00 93.56 112 ALA A O 1
ATOM 831 N N . LEU A 1 113 ? -12.980 -5.247 3.443 1.00 91.31 113 LEU A N 1
ATOM 832 C CA . LEU A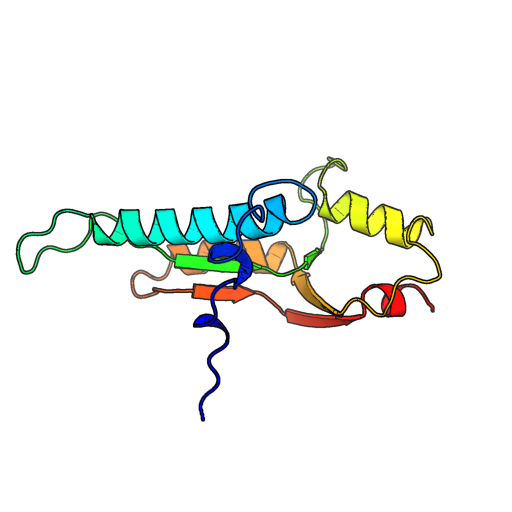 1 113 ? -14.339 -4.701 3.504 1.00 91.31 113 LEU A CA 1
ATOM 833 C C . LEU A 1 113 ? -15.348 -5.683 4.119 1.00 91.31 113 LEU A C 1
ATOM 835 O O . LEU A 1 113 ? -16.280 -5.260 4.802 1.00 91.31 113 LEU A O 1
ATOM 839 N N . ALA A 1 114 ? -15.171 -6.986 3.890 1.00 93.12 114 ALA A N 1
ATOM 840 C CA . ALA A 1 114 ? -16.078 -8.027 4.369 1.00 93.12 114 ALA A CA 1
ATOM 841 C C . ALA A 1 114 ? -15.879 -8.408 5.848 1.00 93.12 114 ALA A C 1
ATOM 843 O O . ALA A 1 114 ? -16.734 -9.095 6.406 1.00 93.12 114 ALA A O 1
ATOM 844 N N . GLN A 1 115 ? -14.781 -7.988 6.491 1.00 91.62 115 GLN A N 1
ATOM 845 C CA . GLN A 1 115 ? -14.462 -8.318 7.884 1.00 91.62 115 GLN A CA 1
ATOM 846 C C . GLN A 1 115 ? -14.522 -7.084 8.803 1.00 91.62 115 GLN A C 1
ATOM 848 O O . GLN A 1 115 ? -13.523 -6.387 8.977 1.00 91.62 115 GLN A O 1
ATOM 853 N N . PRO A 1 116 ? -15.661 -6.823 9.475 1.00 83.69 116 PRO A N 1
ATOM 854 C CA . PRO A 1 116 ? -15.841 -5.650 10.335 1.00 83.69 116 PRO A CA 1
ATOM 855 C C . PRO A 1 116 ? -14.847 -5.549 11.501 1.00 83.69 116 PRO A C 1
ATOM 857 O O . PRO A 1 116 ? -14.630 -4.469 12.040 1.00 83.69 116 PRO A O 1
ATOM 860 N N . GLN A 1 117 ? -14.290 -6.670 11.942 1.00 86.00 117 GLN A N 1
ATOM 861 C CA . GLN A 1 117 ? -13.332 -6.739 13.041 1.00 86.00 117 GLN A CA 1
ATOM 862 C C . GLN A 1 117 ? -11.891 -6.432 12.615 1.00 86.00 117 GLN A C 1
ATOM 864 O O . GLN A 1 117 ? -11.051 -6.209 13.484 1.00 86.00 117 GLN A O 1
ATOM 869 N N . LEU A 1 118 ? -11.602 -6.424 11.309 1.00 88.81 118 LEU A N 1
ATOM 870 C CA . LEU A 1 118 ? -10.252 -6.222 10.801 1.00 88.81 118 LEU A CA 1
ATOM 871 C C . LEU A 1 118 ? -9.816 -4.768 11.011 1.00 88.81 118 LEU A C 1
ATOM 873 O O . LEU A 1 118 ? -10.567 -3.831 10.730 1.00 88.81 118 LEU A O 1
ATOM 877 N N . ARG A 1 119 ? -8.602 -4.589 11.534 1.00 87.12 119 ARG A N 1
ATOM 878 C CA . ARG A 1 119 ? -7.996 -3.290 11.836 1.00 87.12 119 ARG A CA 1
ATOM 879 C C . ARG A 1 119 ? -6.487 -3.360 11.668 1.00 87.12 119 ARG A C 1
ATOM 881 O O . ARG A 1 119 ? -5.899 -4.422 11.852 1.00 87.12 119 ARG A O 1
ATOM 888 N N . GLY A 1 120 ? -5.883 -2.208 11.400 1.00 89.25 120 GLY A N 1
ATOM 889 C CA . GLY A 1 120 ? -4.434 -2.059 11.348 1.00 89.25 120 GLY A CA 1
ATOM 890 C C . GLY A 1 120 ? -3.867 -2.195 9.940 1.00 89.25 120 GLY A C 1
ATOM 891 O O . GLY A 1 120 ? -4.529 -1.868 8.952 1.00 89.25 120 GLY A O 1
ATOM 892 N N . ARG A 1 121 ? -2.608 -2.627 9.880 1.00 93.50 121 ARG A N 1
ATOM 893 C CA . ARG A 1 121 ? -1.756 -2.612 8.690 1.00 93.50 121 ARG A CA 1
ATOM 894 C C . ARG A 1 121 ? -1.419 -4.041 8.287 1.00 93.50 121 ARG A C 1
ATOM 896 O O . ARG A 1 121 ? -1.077 -4.843 9.148 1.00 93.50 121 ARG A O 1
ATOM 903 N N . PHE A 1 122 ? -1.505 -4.345 6.996 1.00 93.12 122 PHE A N 1
ATOM 904 C CA . PHE A 1 122 ? -1.194 -5.664 6.447 1.00 93.12 122 PHE A CA 1
ATOM 905 C C . PHE A 1 122 ? -0.228 -5.528 5.276 1.00 93.12 122 PHE A C 1
ATOM 907 O O . PHE A 1 122 ? -0.545 -4.882 4.272 1.00 93.12 122 PHE A O 1
ATOM 914 N N . LEU A 1 123 ? 0.940 -6.158 5.393 1.00 91.38 123 LEU A N 1
ATOM 915 C CA . LEU A 1 123 ? 1.906 -6.253 4.306 1.00 91.38 123 LEU A CA 1
ATOM 916 C C . LEU A 1 123 ? 1.436 -7.309 3.300 1.00 91.38 123 LEU A C 1
ATOM 918 O O . LEU A 1 123 ? 1.206 -8.463 3.657 1.00 91.38 123 LEU A O 1
ATOM 922 N N . LEU A 1 124 ? 1.303 -6.927 2.029 1.00 90.75 124 LEU A N 1
ATOM 923 C CA . LEU A 1 124 ? 0.940 -7.860 0.963 1.00 90.75 124 LEU A CA 1
ATOM 924 C C . LEU A 1 124 ? 2.186 -8.214 0.151 1.00 90.75 124 LEU A C 1
ATOM 926 O O . LEU A 1 124 ? 2.608 -7.481 -0.747 1.00 90.75 124 LEU A O 1
ATOM 930 N N . SER A 1 125 ? 2.775 -9.358 0.491 1.00 87.44 125 SER A N 1
ATOM 931 C CA . SER A 1 125 ? 3.919 -9.951 -0.197 1.00 87.44 125 SER A CA 1
ATOM 932 C C . SER A 1 125 ? 3.755 -11.466 -0.207 1.00 87.44 125 SER A C 1
ATOM 934 O O . SER A 1 125 ? 3.772 -12.105 0.841 1.00 87.44 125 SER A O 1
ATOM 936 N N . ALA A 1 126 ? 3.580 -12.050 -1.390 1.00 81.62 126 ALA A N 1
ATOM 937 C CA . ALA A 1 126 ? 3.489 -13.496 -1.551 1.00 81.62 126 ALA A CA 1
ATOM 938 C C . ALA A 1 126 ? 4.880 -14.145 -1.567 1.00 81.62 126 ALA A C 1
ATOM 940 O O . ALA A 1 126 ? 5.058 -15.264 -1.085 1.00 81.62 126 ALA A O 1
ATOM 941 N N . ARG A 1 127 ? 5.877 -13.468 -2.156 1.00 77.12 127 ARG A N 1
ATOM 942 C CA . ARG A 1 127 ? 7.254 -13.971 -2.271 1.00 77.12 127 ARG A CA 1
ATOM 943 C C . ARG A 1 127 ? 8.248 -12.823 -2.255 1.00 77.12 127 ARG A C 1
ATOM 945 O O . ARG A 1 127 ? 8.037 -11.831 -2.934 1.00 77.12 127 ARG A O 1
ATOM 952 N N . SER A 1 128 ? 9.382 -12.998 -1.590 1.00 74.81 128 SER A N 1
ATOM 953 C CA . SER A 1 128 ? 10.530 -12.101 -1.757 1.00 74.81 128 SER A CA 1
ATOM 954 C C . SER A 1 128 ? 11.406 -12.620 -2.893 1.00 74.81 128 SER A C 1
ATOM 956 O O . SER A 1 128 ? 11.826 -13.779 -2.869 1.00 74.81 128 SER A O 1
ATOM 958 N N . CYS A 1 129 ? 11.678 -11.795 -3.902 1.00 65.69 129 CYS A N 1
ATOM 959 C CA . CYS A 1 129 ? 12.546 -12.183 -5.012 1.00 65.69 129 CYS A CA 1
ATOM 960 C C . CYS A 1 129 ? 13.484 -11.057 -5.438 1.00 65.69 129 CYS A C 1
ATOM 962 O O . CYS A 1 129 ? 13.148 -9.878 -5.345 1.00 65.69 129 CYS A O 1
ATOM 964 N N . TYR A 1 130 ? 14.648 -11.439 -5.963 1.00 66.44 130 TYR A N 1
ATOM 965 C CA . TYR A 1 130 ? 15.546 -10.524 -6.655 1.00 66.44 130 TYR A CA 1
ATOM 966 C C . TYR A 1 130 ? 15.054 -10.334 -8.088 1.00 66.44 130 TYR A C 1
ATOM 968 O O . TYR A 1 130 ? 15.224 -11.216 -8.931 1.00 66.44 130 TYR A O 1
ATOM 976 N N . THR A 1 131 ? 14.441 -9.186 -8.362 1.00 58.91 131 THR A N 1
ATOM 977 C CA . THR A 1 131 ? 13.733 -8.908 -9.621 1.00 58.91 131 THR A CA 1
ATOM 978 C C . THR A 1 131 ? 14.623 -9.066 -10.857 1.00 58.91 131 THR A C 1
ATOM 980 O O . THR A 1 131 ? 14.172 -9.554 -11.887 1.00 58.91 131 THR A O 1
ATOM 983 N N . LEU A 1 132 ? 15.910 -8.728 -10.752 1.00 59.22 132 LEU A N 1
ATOM 984 C CA . LEU A 1 132 ? 16.868 -8.844 -11.860 1.00 59.22 132 LEU A CA 1
ATOM 985 C C . LEU A 1 132 ? 17.359 -10.279 -12.095 1.00 59.22 132 LEU A C 1
ATOM 987 O O . LEU A 1 132 ? 17.671 -10.643 -13.223 1.00 59.22 132 LEU A O 1
ATOM 991 N N . LEU A 1 133 ? 17.369 -11.115 -11.056 1.00 57.38 133 LEU A N 1
ATOM 992 C CA . LEU A 1 133 ? 17.759 -12.528 -11.151 1.00 57.38 133 LEU A CA 1
ATOM 993 C C . LEU A 1 133 ? 16.667 -13.387 -11.810 1.00 57.38 133 LEU A C 1
ATOM 995 O O . LEU A 1 133 ? 16.945 -14.485 -12.286 1.00 57.38 133 LEU A O 1
ATOM 999 N N . LEU A 1 134 ? 15.426 -12.889 -11.864 1.00 53.84 134 LEU A N 1
ATOM 1000 C CA . LEU A 1 134 ? 14.340 -13.514 -12.624 1.00 53.84 134 LEU A CA 1
ATOM 1001 C C . LEU A 1 134 ? 14.507 -13.349 -14.143 1.00 53.84 134 LEU A C 1
ATOM 1003 O O . LEU A 1 134 ? 13.970 -14.162 -14.886 1.00 53.84 134 LEU A O 1
ATOM 1007 N N . ALA A 1 135 ? 15.251 -12.334 -14.600 1.00 52.44 135 ALA A N 1
ATOM 1008 C CA . ALA A 1 135 ? 15.470 -12.047 -16.020 1.00 52.44 135 ALA A CA 1
ATOM 1009 C C . ALA A 1 135 ? 16.737 -12.706 -16.603 1.00 52.44 135 ALA A C 1
ATOM 1011 O O . ALA A 1 135 ? 16.980 -12.606 -17.800 1.00 52.44 135 ALA A O 1
ATOM 1012 N N . SER A 1 136 ? 17.555 -13.369 -15.776 1.00 49.72 136 SER A N 1
ATOM 1013 C CA . SER A 1 136 ? 18.848 -13.946 -16.170 1.00 49.72 136 SER A CA 1
ATOM 1014 C C . SER A 1 136 ? 18.801 -15.459 -16.446 1.00 49.72 136 SER A C 1
ATOM 1016 O O . SER A 1 136 ? 19.773 -16.160 -16.152 1.00 49.72 136 SER A O 1
ATOM 1018 N N . LYS A 1 137 ? 17.682 -15.988 -16.950 1.00 39.44 137 LYS A N 1
ATOM 1019 C CA . LYS A 1 137 ? 17.555 -17.389 -17.382 1.00 39.44 137 LYS A CA 1
ATOM 1020 C C . LYS A 1 137 ? 16.980 -17.490 -18.782 1.00 39.44 137 LYS A C 1
ATOM 1022 O O . LYS A 1 137 ? 16.022 -16.741 -19.060 1.00 39.44 137 LYS A O 1
#

Secondary structure (DSSP, 8-state):
----GGG---GGGGSTTTTSGGGHHHHHHHHHHHHHHHHHHTS---TTPPPSS--EEEEESEEES--SSS---SHHHHHHHHHHTT-S-TT----EEEEEEHHHHHHHHHHHHH-TT--EEEEE-SEEEETTTTS--

Radius of gyration: 18.17 Å; chains: 1; bounding box: 44×34×49 Å

Sequence (137 aa):
MDDQPEADWNVLLDQPGAAEGPLAYWYSKAAAEQAAVEAESRQDGSPGARPRWRLVSLLPGSVWGPPLSARADGESVQQMMRLINGGMPVFAPPLGAGLVDVRDVAAAHCLALAQPQLRGRFLLSARSCYTLLLASK

Foldseek 3Di:
DPCPVLPDADPLCVPPCCCDDPNVVVNVVRVVVVVVVVVQVPQDDDVPRDGPDADEAEAEKLEDDDDPDPDQPDPSSVVVVCLQVVVPPPPDDQDKIQYAYPVVVVVVVVVCVVDPPDHGYDYGGPDIGRSNVVSVD

pLDDT: mean 80.69, std 13.33, range [39.44, 95.19]

Organism: Haematococcus lacustris (NCBI:txid44745)